Protein AF-A0A4V0NFR5-F1 (afdb_monomer_lite)

Sequence (78 aa):
MASLVHEELWIAALDIHGCVRETRLLARGSGDALYVGRSTVLRTALDMAAHGSVLAHTTPAATRRRRRLLRPSRRETN

Structure (mmCIF, N/CA/C/O backbone):
data_AF-A0A4V0NFR5-F1
#
_entry.id   AF-A0A4V0NFR5-F1
#
loop_
_atom_site.group_PDB
_atom_site.id
_atom_site.type_symbol
_atom_site.label_atom_id
_atom_site.label_alt_id
_atom_site.label_comp_id
_atom_site.label_asym_id
_atom_site.label_entity_id
_atom_site.label_seq_id
_atom_site.pdbx_PDB_ins_code
_atom_site.Cartn_x
_atom_site.Cartn_y
_atom_site.Cartn_z
_atom_site.occupancy
_atom_site.B_iso_or_equiv
_atom_site.auth_seq_id
_atom_site.auth_comp_id
_atom_site.auth_asym_id
_atom_site.auth_atom_id
_atom_site.pdbx_PDB_model_num
ATOM 1 N N . MET A 1 1 ? -2.236 17.920 20.978 1.00 38.31 1 MET A N 1
ATOM 2 C CA . MET A 1 1 ? -1.681 16.565 20.767 1.00 38.31 1 MET A CA 1
ATOM 3 C C . MET A 1 1 ? -2.720 15.774 19.996 1.00 38.31 1 MET A C 1
ATOM 5 O O . MET A 1 1 ? -3.770 15.492 20.553 1.00 38.31 1 MET A O 1
ATOM 9 N N . ALA A 1 2 ? -2.497 15.522 18.705 1.00 41.75 2 ALA A N 1
ATOM 10 C CA . ALA A 1 2 ? -3.407 14.699 17.917 1.00 41.75 2 ALA A CA 1
ATOM 11 C C . ALA A 1 2 ? -3.224 13.245 18.364 1.00 41.75 2 ALA A C 1
ATOM 13 O O . ALA A 1 2 ? -2.225 12.611 18.031 1.00 41.75 2 ALA A O 1
ATOM 14 N N . SER A 1 3 ? -4.138 12.758 19.203 1.00 48.09 3 SER A N 1
ATOM 15 C CA . SER A 1 3 ? -4.221 11.334 19.508 1.00 48.09 3 SER A CA 1
ATOM 16 C C . SER A 1 3 ? -4.521 10.621 18.190 1.00 48.09 3 SER A C 1
ATOM 18 O O . SER A 1 3 ? -5.546 10.900 17.566 1.00 48.09 3 SER A O 1
ATOM 20 N N . LEU A 1 4 ? -3.613 9.768 17.712 1.00 53.47 4 LEU A N 1
ATOM 21 C CA . LEU A 1 4 ? -3.935 8.825 16.645 1.00 53.47 4 LEU A CA 1
ATOM 22 C C . LEU A 1 4 ? -4.987 7.892 17.244 1.00 53.47 4 LEU A C 1
ATOM 24 O O . LEU A 1 4 ? -4.655 7.007 18.014 1.00 53.47 4 LEU A O 1
ATOM 28 N N . VAL A 1 5 ? -6.264 8.178 16.982 1.00 58.41 5 VAL A N 1
ATOM 29 C CA . VAL A 1 5 ? -7.411 7.357 17.418 1.00 58.41 5 VAL A CA 1
ATOM 30 C C . VAL A 1 5 ? -7.559 6.112 16.524 1.00 58.41 5 VAL A C 1
ATOM 32 O O . VAL A 1 5 ? -8.335 5.219 16.827 1.00 58.41 5 VAL A O 1
ATOM 35 N N . HIS A 1 6 ? -6.805 6.045 15.421 1.00 62.75 6 HIS A N 1
ATOM 36 C CA . HIS A 1 6 ? -6.978 5.060 14.358 1.00 62.75 6 HIS A CA 1
ATOM 37 C C . HIS A 1 6 ? -5.667 4.318 14.084 1.00 62.75 6 HIS A C 1
ATOM 39 O O . HIS A 1 6 ? -4.593 4.923 14.097 1.00 62.75 6 HIS A O 1
ATOM 45 N N . GLU A 1 7 ? -5.776 3.022 13.810 1.00 73.38 7 GLU A N 1
ATOM 46 C CA . GLU A 1 7 ? -4.751 2.250 13.120 1.00 73.38 7 GLU A CA 1
ATOM 47 C C . GLU A 1 7 ? -4.662 2.724 11.672 1.00 73.38 7 GLU A C 1
ATOM 49 O O . GLU A 1 7 ? -5.686 2.962 11.026 1.00 73.38 7 GLU A O 1
ATOM 54 N N . GLU A 1 8 ? -3.445 2.852 11.150 1.00 82.81 8 GLU A N 1
ATOM 55 C CA . GLU A 1 8 ? -3.201 3.222 9.756 1.00 82.81 8 GLU A CA 1
ATOM 56 C C . GLU A 1 8 ? -2.159 2.296 9.129 1.00 82.81 8 GLU A C 1
ATOM 58 O O . GLU A 1 8 ? -1.095 2.068 9.705 1.00 82.81 8 GLU A O 1
ATOM 63 N N . LEU A 1 9 ? -2.443 1.793 7.928 1.00 83.94 9 LEU A N 1
ATOM 64 C CA . LEU A 1 9 ? -1.498 1.054 7.099 1.00 83.94 9 LEU A CA 1
ATOM 65 C C . LEU A 1 9 ? -1.128 1.905 5.890 1.00 83.94 9 LEU A C 1
ATOM 67 O O . LEU A 1 9 ? -1.989 2.292 5.101 1.00 83.94 9 LEU A O 1
ATOM 71 N N . TRP A 1 10 ? 0.164 2.138 5.722 1.00 88.12 10 TRP A N 1
ATOM 72 C CA . TRP A 1 10 ? 0.754 2.928 4.655 1.00 88.12 10 TRP A CA 1
ATOM 73 C C . TRP A 1 10 ? 1.622 2.049 3.757 1.00 88.12 10 TRP A C 1
ATOM 75 O O . TRP A 1 10 ? 2.271 1.113 4.228 1.00 88.12 10 TRP A O 1
ATOM 85 N N . ILE A 1 11 ? 1.670 2.388 2.471 1.00 90.31 11 ILE A N 1
ATOM 86 C CA . ILE A 1 11 ? 2.639 1.860 1.512 1.00 90.31 11 ILE A CA 1
ATOM 87 C C . ILE A 1 11 ? 3.529 2.990 1.008 1.00 90.31 11 ILE A C 1
ATOM 89 O O . ILE A 1 11 ? 3.050 4.080 0.708 1.00 90.31 11 ILE A O 1
ATOM 93 N N . ALA A 1 12 ? 4.825 2.722 0.915 1.00 91.50 12 ALA A N 1
ATOM 94 C CA . ALA A 1 12 ? 5.795 3.584 0.260 1.00 91.50 12 ALA A CA 1
ATOM 95 C C . ALA A 1 12 ? 6.320 2.878 -0.991 1.00 91.50 12 ALA A C 1
ATOM 97 O O . ALA A 1 12 ? 6.835 1.762 -0.891 1.00 91.50 12 ALA A O 1
ATOM 98 N N . ALA A 1 13 ? 6.185 3.519 -2.149 1.00 91.00 13 ALA A N 1
ATOM 99 C CA . ALA A 1 13 ? 6.773 3.062 -3.398 1.00 91.00 13 ALA A CA 1
ATOM 100 C C . ALA A 1 13 ? 8.232 3.511 -3.478 1.00 91.00 13 ALA A C 1
ATOM 102 O O . ALA A 1 13 ? 8.544 4.694 -3.315 1.00 91.00 13 ALA A O 1
ATOM 103 N N . LEU A 1 14 ? 9.114 2.556 -3.743 1.00 92.00 14 LEU A N 1
ATOM 104 C CA . LEU A 1 14 ? 10.537 2.770 -3.943 1.00 92.00 14 LEU A CA 1
ATOM 105 C C . LEU A 1 14 ? 10.877 2.760 -5.432 1.00 92.00 14 LEU A C 1
ATOM 107 O O . LEU A 1 14 ? 10.294 2.004 -6.217 1.00 92.00 14 LEU A O 1
ATOM 111 N N . ASP A 1 15 ? 11.847 3.580 -5.812 1.00 87.88 15 ASP A N 1
ATOM 112 C CA . ASP A 1 15 ? 12.488 3.511 -7.121 1.00 87.88 15 ASP A CA 1
ATOM 113 C C . ASP A 1 15 ? 13.610 2.469 -7.187 1.00 87.88 15 ASP A C 1
ATOM 115 O O . ASP A 1 15 ? 13.883 1.749 -6.225 1.00 87.88 15 ASP A O 1
ATOM 119 N N . ILE A 1 16 ? 14.268 2.395 -8.347 1.00 87.88 16 ILE A N 1
ATOM 120 C CA . ILE A 1 16 ? 15.408 1.500 -8.594 1.00 87.88 16 ILE A CA 1
ATOM 121 C C . ILE A 1 16 ? 16.612 1.765 -7.679 1.00 87.88 16 ILE A C 1
ATOM 123 O O . ILE A 1 16 ? 17.472 0.900 -7.542 1.00 87.88 16 ILE A O 1
ATOM 127 N N . HIS A 1 17 ? 16.688 2.944 -7.061 1.00 90.25 17 HIS A N 1
ATOM 128 C CA . HIS A 1 17 ? 17.757 3.349 -6.153 1.00 90.25 17 HIS A CA 1
ATOM 129 C C . HIS A 1 17 ? 17.359 3.180 -4.679 1.00 90.25 17 HIS A C 1
ATOM 131 O O . HIS A 1 17 ? 18.166 3.448 -3.789 1.00 90.25 17 HIS A O 1
ATOM 137 N N . GLY A 1 18 ? 16.136 2.712 -4.405 1.00 82.31 18 GLY A N 1
ATOM 138 C CA . GLY A 1 18 ? 15.601 2.565 -3.055 1.00 82.31 18 GLY A CA 1
ATOM 139 C C . GLY A 1 18 ? 15.107 3.876 -2.438 1.00 82.31 18 GLY A C 1
ATOM 140 O O . GLY A 1 18 ? 14.831 3.911 -1.238 1.00 82.31 18 GLY A O 1
ATOM 141 N N . CYS A 1 19 ? 14.976 4.951 -3.219 1.00 86.75 19 CYS A N 1
ATOM 142 C CA . CYS A 1 19 ? 14.396 6.203 -2.752 1.00 86.75 19 CYS A CA 1
ATOM 143 C C . CYS A 1 19 ? 12.866 6.122 -2.767 1.00 86.75 19 CYS A C 1
ATOM 145 O O . CYS A 1 19 ? 12.256 5.582 -3.692 1.00 86.75 19 CYS A O 1
ATOM 147 N N . VAL A 1 20 ? 12.234 6.681 -1.732 1.00 88.88 20 VAL A N 1
ATOM 148 C CA . VAL A 1 20 ? 10.772 6.763 -1.649 1.00 88.88 20 VAL A CA 1
ATOM 149 C C . VAL A 1 20 ? 10.285 7.803 -2.651 1.00 88.88 20 VAL A C 1
ATOM 151 O O . VAL A 1 20 ? 10.548 8.992 -2.484 1.00 88.88 20 VAL A O 1
ATOM 154 N N . ARG A 1 21 ? 9.564 7.355 -3.679 1.00 89.81 21 ARG A N 1
ATOM 155 C CA . ARG A 1 21 ? 8.947 8.236 -4.680 1.00 89.81 21 ARG A CA 1
ATOM 156 C C . ARG A 1 21 ? 7.587 8.741 -4.239 1.00 89.81 21 ARG A C 1
ATOM 158 O O . ARG A 1 21 ? 7.254 9.895 -4.479 1.00 89.81 21 ARG A O 1
ATOM 165 N N . GLU A 1 22 ? 6.804 7.872 -3.613 1.00 89.75 22 GLU A N 1
ATOM 166 C CA . GLU A 1 22 ? 5.428 8.177 -3.240 1.00 89.75 22 GLU A CA 1
ATOM 167 C C . GLU A 1 22 ? 5.012 7.354 -2.020 1.00 89.75 22 GLU A C 1
ATOM 169 O O . GLU A 1 22 ? 5.472 6.226 -1.822 1.00 89.75 22 GLU A O 1
ATOM 174 N N . THR A 1 23 ? 4.129 7.918 -1.201 1.00 90.94 23 THR A N 1
ATOM 175 C CA . THR A 1 23 ? 3.501 7.234 -0.073 1.00 90.94 23 THR A CA 1
ATOM 176 C C . THR A 1 23 ? 1.986 7.322 -0.183 1.00 90.94 23 THR A C 1
ATOM 178 O O . THR A 1 23 ? 1.431 8.361 -0.537 1.00 90.94 23 THR A O 1
ATOM 181 N N . ARG A 1 24 ? 1.297 6.225 0.133 1.00 90.56 24 ARG A N 1
ATOM 182 C CA . ARG A 1 24 ? -0.162 6.144 0.061 1.00 90.56 24 ARG A CA 1
ATOM 183 C C . ARG A 1 24 ? -0.729 5.419 1.272 1.00 90.56 24 ARG A C 1
ATOM 185 O O . ARG A 1 24 ? -0.202 4.397 1.706 1.00 90.56 24 ARG A O 1
ATOM 192 N N . LEU A 1 25 ? -1.822 5.947 1.812 1.00 88.31 25 LEU A N 1
ATOM 193 C CA . LEU A 1 25 ? -2.592 5.279 2.855 1.00 88.31 25 LEU A CA 1
ATOM 194 C C . LEU A 1 25 ? -3.394 4.138 2.214 1.00 88.31 25 LEU A C 1
ATOM 196 O O . LEU A 1 25 ? -4.199 4.375 1.314 1.00 88.31 25 LEU A O 1
ATOM 200 N N . LEU A 1 26 ? -3.157 2.904 2.658 1.00 85.56 26 LEU A N 1
ATOM 201 C CA . LEU A 1 26 ? -3.870 1.716 2.187 1.00 85.56 26 LEU A CA 1
ATOM 202 C C . LEU A 1 26 ? -5.151 1.468 2.974 1.00 85.56 26 LEU A C 1
ATOM 204 O O . LEU A 1 26 ? -6.164 1.097 2.389 1.00 85.56 26 LEU A O 1
ATOM 208 N N . ALA A 1 27 ? -5.102 1.641 4.292 1.00 82.44 27 ALA A N 1
ATOM 209 C CA . ALA A 1 27 ? -6.270 1.463 5.136 1.00 82.44 27 ALA A CA 1
ATOM 210 C C . ALA A 1 27 ? -6.144 2.259 6.429 1.00 82.44 27 ALA A C 1
ATOM 212 O O . ALA A 1 27 ? -5.047 2.456 6.952 1.00 82.44 27 ALA A O 1
ATOM 213 N N . ARG A 1 28 ? -7.294 2.685 6.949 1.00 78.81 28 ARG A N 1
ATOM 214 C CA . ARG A 1 28 ? -7.434 3.334 8.249 1.00 78.81 28 ARG A CA 1
ATOM 215 C C . ARG A 1 28 ? -8.606 2.700 8.984 1.00 78.81 28 ARG A C 1
ATOM 217 O O . ARG A 1 28 ? -9.700 2.635 8.432 1.00 78.81 28 ARG A O 1
ATOM 224 N N . GLY A 1 29 ? -8.364 2.220 10.196 1.00 72.25 29 GLY A N 1
ATOM 225 C CA . GLY A 1 29 ? -9.340 1.491 11.006 1.00 72.25 29 GLY A CA 1
ATOM 226 C C . GLY A 1 29 ? -9.309 1.949 12.458 1.00 72.25 29 GLY A C 1
ATOM 227 O O . GLY A 1 29 ? -8.323 2.514 12.914 1.00 72.25 29 GLY A O 1
ATOM 228 N N . SER A 1 30 ? -10.396 1.739 13.190 1.00 61.34 30 SER A N 1
ATOM 229 C CA . SER A 1 30 ? -10.457 1.945 14.640 1.00 61.34 30 SER A CA 1
ATOM 230 C C . SER A 1 30 ? -10.933 0.638 15.263 1.00 61.34 30 SER A C 1
ATOM 232 O O . SER A 1 30 ? -11.993 0.153 14.877 1.00 61.34 30 SER A O 1
ATOM 234 N N . GLY A 1 31 ? -10.144 0.067 16.176 1.00 57.03 31 GLY A N 1
ATOM 235 C CA . GLY A 1 31 ? -10.463 -1.192 16.851 1.00 57.03 31 GLY A CA 1
ATOM 236 C C . GLY A 1 31 ? -10.024 -2.452 16.089 1.00 57.03 31 GLY A C 1
ATOM 237 O O . GLY A 1 31 ? -10.585 -2.816 15.062 1.00 57.03 31 GLY A O 1
ATOM 238 N N . ASP A 1 32 ? -9.029 -3.123 16.661 1.00 55.72 32 ASP A N 1
ATOM 239 C CA . ASP A 1 32 ? -8.717 -4.560 16.606 1.00 55.72 32 ASP A CA 1
ATOM 240 C C . ASP A 1 32 ? -8.204 -5.277 15.350 1.00 55.72 32 ASP A C 1
ATOM 242 O O . ASP A 1 32 ? -7.644 -6.355 15.535 1.00 55.72 32 ASP A O 1
ATOM 246 N N . ALA A 1 33 ? -8.266 -4.749 14.126 1.00 57.94 33 ALA A N 1
ATOM 247 C CA . ALA A 1 33 ? -7.394 -5.236 13.040 1.00 57.94 33 ALA A CA 1
ATOM 248 C C . ALA A 1 33 ? -7.576 -4.454 11.739 1.00 57.94 33 ALA A C 1
ATOM 250 O O . ALA A 1 33 ? -8.606 -4.555 11.067 1.00 57.94 33 ALA A O 1
ATOM 251 N N . LEU A 1 34 ? -6.518 -3.789 11.281 1.00 68.75 34 LEU A N 1
ATOM 252 C CA . LEU A 1 34 ? -6.389 -3.429 9.872 1.00 68.75 34 LEU A CA 1
ATOM 253 C C . LEU A 1 34 ? -6.024 -4.647 9.008 1.00 68.75 34 LEU A C 1
ATOM 255 O O . LEU A 1 34 ? -4.878 -5.094 8.997 1.00 68.75 34 LEU A O 1
ATOM 259 N N . TYR A 1 35 ? -6.981 -5.142 8.217 1.00 76.62 35 TYR A N 1
ATOM 260 C CA . TYR A 1 35 ? -6.721 -6.141 7.177 1.00 76.62 35 TYR A CA 1
ATOM 261 C C . TYR A 1 35 ? -6.712 -5.506 5.784 1.00 76.62 35 TYR A C 1
ATOM 263 O O . TYR A 1 35 ? -7.714 -4.961 5.323 1.00 76.62 35 TYR A O 1
ATOM 271 N N . VAL A 1 36 ? -5.588 -5.635 5.077 1.00 79.56 36 VAL A N 1
ATOM 272 C CA . VAL A 1 36 ? -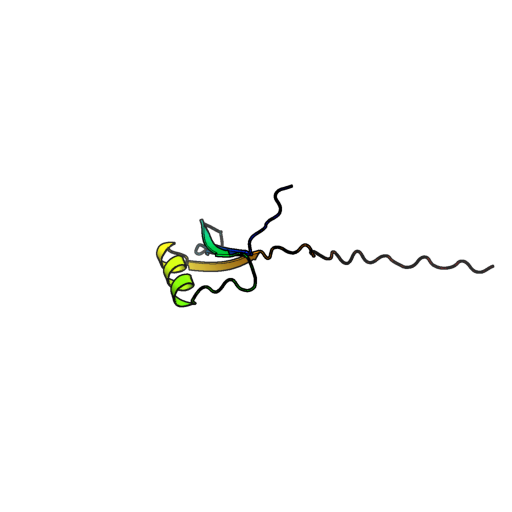5.488 -5.318 3.648 1.00 79.56 36 VAL A CA 1
ATOM 273 C C . VAL A 1 36 ? -5.040 -6.566 2.908 1.00 79.56 36 VAL A C 1
ATOM 275 O O . VAL A 1 36 ? -3.983 -7.132 3.188 1.00 79.56 36 VAL A O 1
ATOM 278 N N . GLY A 1 37 ? -5.851 -6.998 1.942 1.00 84.12 37 GLY A N 1
ATOM 279 C CA . GLY A 1 37 ? -5.541 -8.161 1.120 1.00 84.12 37 GLY A CA 1
ATOM 280 C C . GLY A 1 37 ? -4.237 -7.965 0.345 1.00 84.12 37 GLY A C 1
ATOM 281 O O . GLY A 1 37 ? -3.980 -6.898 -0.216 1.00 84.12 37 GLY A O 1
ATOM 282 N N . ARG A 1 38 ? -3.422 -9.022 0.254 1.00 86.06 38 ARG A N 1
ATOM 283 C CA . ARG A 1 38 ? -2.137 -8.992 -0.469 1.00 86.06 38 ARG A CA 1
ATOM 284 C C . ARG A 1 38 ? -2.290 -8.529 -1.921 1.00 86.06 38 ARG A C 1
ATOM 286 O O . ARG A 1 38 ? -1.441 -7.801 -2.422 1.00 86.06 38 ARG A O 1
ATOM 293 N N . SER A 1 39 ? -3.383 -8.905 -2.585 1.00 89.88 39 SER A N 1
ATOM 294 C CA . SER A 1 39 ? -3.706 -8.442 -3.939 1.00 89.88 39 SER A CA 1
ATOM 295 C C . SER A 1 39 ? -3.877 -6.927 -4.019 1.00 89.88 39 SER A C 1
ATOM 297 O O . SER A 1 39 ? -3.464 -6.323 -5.000 1.00 89.88 39 SER A O 1
ATOM 299 N N . THR A 1 40 ? -4.464 -6.308 -2.995 1.00 87.62 40 THR A N 1
ATOM 300 C CA . THR A 1 40 ? -4.657 -4.856 -2.927 1.00 87.62 40 THR A CA 1
ATOM 301 C C . THR A 1 40 ? -3.323 -4.149 -2.741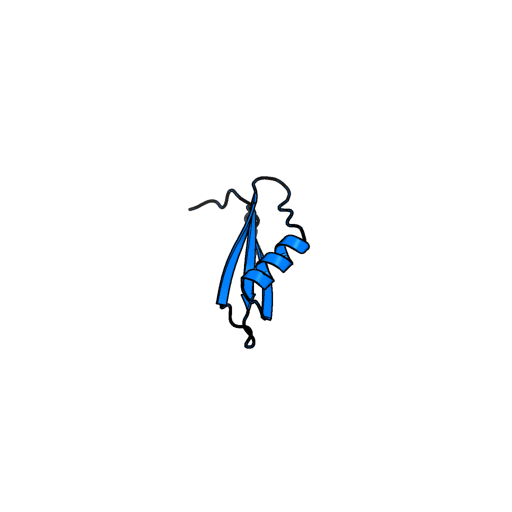 1.00 87.62 40 THR A C 1
ATOM 303 O O . THR A 1 40 ? -3.053 -3.190 -3.448 1.00 87.62 40 THR A O 1
ATOM 306 N N . VAL A 1 41 ? -2.448 -4.670 -1.875 1.00 87.50 41 VAL A N 1
ATOM 307 C CA . VAL A 1 41 ? -1.081 -4.145 -1.712 1.00 87.50 41 VAL A CA 1
ATOM 308 C C . VAL A 1 41 ? -0.319 -4.171 -3.037 1.00 87.50 41 VAL A C 1
ATOM 310 O O . VAL A 1 41 ? 0.261 -3.164 -3.432 1.00 87.50 41 VAL A O 1
ATOM 313 N N . LEU A 1 42 ? -0.339 -5.311 -3.734 1.00 90.25 42 LEU A N 1
ATOM 314 C CA . LEU A 1 42 ? 0.386 -5.478 -4.995 1.00 90.25 42 LEU A CA 1
ATOM 315 C C . LEU A 1 42 ? -0.185 -4.603 -6.112 1.00 90.25 42 LEU A C 1
ATOM 317 O O . LEU A 1 42 ? 0.587 -3.995 -6.842 1.00 90.25 42 LEU A O 1
ATOM 321 N N . ARG A 1 43 ? -1.516 -4.499 -6.226 1.00 91.75 43 ARG A N 1
ATOM 322 C CA . ARG A 1 43 ? -2.157 -3.591 -7.189 1.00 91.75 43 ARG A CA 1
ATOM 323 C C . ARG A 1 43 ? -1.750 -2.147 -6.935 1.00 91.75 43 ARG A C 1
ATOM 325 O O . ARG A 1 43 ? -1.286 -1.500 -7.858 1.00 91.75 43 ARG A O 1
ATOM 332 N N . THR A 1 44 ? -1.805 -1.687 -5.686 1.00 88.88 44 THR A N 1
ATOM 333 C CA . THR A 1 44 ? -1.378 -0.324 -5.353 1.00 88.88 44 THR A CA 1
ATOM 334 C C . THR A 1 44 ? 0.104 -0.097 -5.660 1.00 88.88 44 THR A C 1
ATOM 336 O O . THR A 1 44 ? 0.457 0.949 -6.189 1.00 88.88 44 THR A O 1
ATOM 339 N N . ALA A 1 45 ? 0.980 -1.067 -5.381 1.00 89.06 45 ALA A N 1
ATOM 340 C CA . ALA A 1 45 ? 2.399 -0.954 -5.722 1.00 89.06 45 ALA A CA 1
ATOM 341 C C . ALA A 1 45 ? 2.630 -0.863 -7.244 1.00 89.06 45 ALA A C 1
ATOM 343 O O . ALA A 1 45 ? 3.454 -0.066 -7.692 1.00 89.06 45 ALA A O 1
ATOM 344 N N . LEU A 1 46 ? 1.885 -1.646 -8.034 1.00 90.31 46 LEU A N 1
ATOM 345 C CA . LEU A 1 46 ? 1.927 -1.595 -9.498 1.00 90.31 46 LEU A CA 1
ATOM 346 C C . LEU A 1 46 ? 1.389 -0.266 -10.038 1.00 90.31 46 LEU A C 1
ATOM 348 O O . LEU A 1 46 ? 2.032 0.333 -10.896 1.00 90.31 46 LEU A O 1
ATOM 352 N N . ASP A 1 47 ? 0.272 0.226 -9.497 1.00 92.00 47 ASP A N 1
ATOM 353 C CA . ASP A 1 47 ? -0.314 1.521 -9.865 1.00 92.00 47 ASP A CA 1
ATOM 354 C C . ASP A 1 47 ? 0.660 2.680 -9.595 1.00 92.00 47 ASP A C 1
ATOM 356 O O . ASP A 1 47 ? 0.702 3.650 -10.346 1.00 92.00 47 ASP A O 1
ATOM 360 N N . MET A 1 48 ? 1.489 2.562 -8.553 1.00 88.19 48 MET A N 1
ATOM 361 C CA . MET A 1 48 ? 2.531 3.537 -8.206 1.00 88.19 48 MET A CA 1
ATOM 362 C C . MET A 1 48 ? 3.834 3.356 -9.012 1.00 88.19 48 MET A C 1
ATOM 364 O O . MET A 1 48 ? 4.820 4.052 -8.757 1.00 88.19 48 MET A O 1
ATOM 368 N N . ALA A 1 49 ? 3.881 2.410 -9.960 1.00 89.06 49 ALA A N 1
ATOM 369 C CA . ALA A 1 49 ? 5.090 2.024 -10.697 1.00 89.06 49 ALA A CA 1
ATOM 370 C C . ALA A 1 49 ? 6.296 1.777 -9.762 1.00 89.06 49 ALA A C 1
ATOM 372 O O . ALA A 1 49 ? 7.425 2.220 -10.017 1.00 89.06 49 ALA A O 1
ATOM 373 N N . ALA A 1 50 ? 6.029 1.116 -8.632 1.00 86.75 50 ALA A N 1
ATOM 374 C CA . ALA A 1 50 ? 7.011 0.851 -7.597 1.00 86.75 50 ALA A CA 1
ATOM 375 C C . ALA A 1 50 ? 7.953 -0.283 -8.027 1.00 86.75 50 ALA A C 1
ATOM 377 O O . ALA A 1 50 ? 7.503 -1.365 -8.399 1.00 86.75 50 ALA A O 1
ATOM 378 N N . HIS A 1 51 ? 9.265 -0.059 -7.930 1.00 88.38 51 HIS A N 1
ATOM 379 C CA . HIS A 1 51 ? 10.269 -1.113 -8.133 1.00 88.38 51 HIS A CA 1
ATOM 380 C C . HIS A 1 51 ? 10.460 -1.957 -6.868 1.00 88.38 51 HIS A C 1
ATOM 382 O O . HIS A 1 51 ? 10.762 -3.145 -6.936 1.00 88.38 51 HIS A O 1
ATOM 388 N N . GLY A 1 52 ? 10.229 -1.350 -5.707 1.00 86.31 52 GLY A N 1
ATOM 389 C CA . GLY A 1 52 ? 10.090 -2.025 -4.423 1.00 86.31 52 GLY A CA 1
ATOM 390 C C . GLY A 1 52 ? 9.038 -1.315 -3.580 1.00 86.31 52 GLY A C 1
ATOM 391 O O . GLY A 1 52 ? 8.688 -0.172 -3.859 1.00 86.31 52 GLY A O 1
ATOM 392 N N . SER A 1 53 ? 8.513 -1.967 -2.546 1.00 85.81 53 SER A N 1
ATOM 393 C CA . SER A 1 53 ? 7.510 -1.351 -1.671 1.00 85.81 53 SER A CA 1
ATOM 394 C C . SER A 1 53 ? 7.777 -1.648 -0.205 1.00 85.81 53 SER A C 1
ATOM 396 O O . SER A 1 53 ? 8.082 -2.788 0.144 1.00 85.81 53 SER A O 1
ATOM 398 N N . VAL A 1 54 ? 7.591 -0.648 0.655 1.00 89.31 54 VAL A N 1
ATOM 399 C CA . VAL A 1 54 ? 7.663 -0.792 2.117 1.00 89.31 54 VAL A CA 1
ATOM 400 C C . VAL A 1 54 ? 6.279 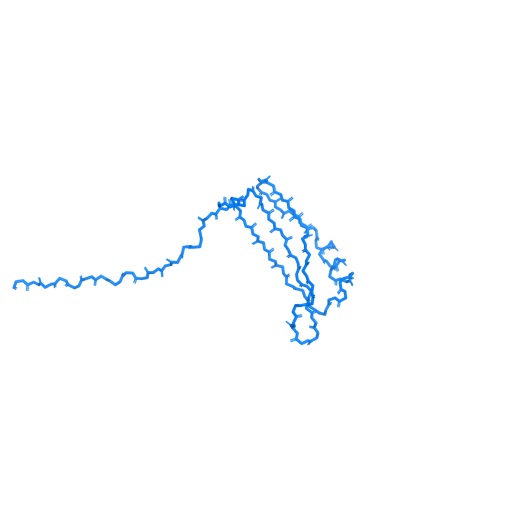-0.576 2.711 1.00 89.31 54 VAL A C 1
ATOM 402 O O . VAL A 1 54 ? 5.590 0.375 2.348 1.00 89.31 54 VAL A O 1
ATOM 405 N N . LEU A 1 55 ? 5.882 -1.450 3.636 1.00 88.00 55 LEU A N 1
ATOM 406 C CA . LEU A 1 55 ? 4.641 -1.324 4.396 1.00 88.00 55 LEU A CA 1
ATOM 407 C C . LEU A 1 55 ? 4.936 -0.807 5.803 1.00 88.00 55 LEU A C 1
ATOM 409 O O . LEU A 1 55 ? 5.792 -1.351 6.500 1.00 88.00 55 LEU A O 1
ATOM 413 N N . ALA A 1 56 ? 4.198 0.214 6.229 1.00 85.38 56 ALA A N 1
ATOM 414 C CA . ALA A 1 56 ? 4.281 0.771 7.572 1.00 85.38 56 ALA A CA 1
ATOM 415 C C . ALA A 1 56 ? 2.904 0.727 8.237 1.00 85.38 56 ALA A C 1
ATOM 417 O O . ALA A 1 56 ? 1.934 1.230 7.679 1.00 85.38 56 ALA A O 1
ATOM 418 N N . HIS A 1 57 ? 2.823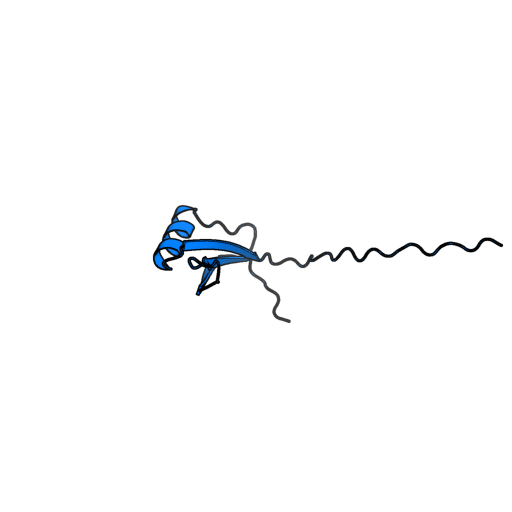 0.128 9.424 1.00 82.06 57 HIS A N 1
ATOM 419 C CA . HIS A 1 57 ? 1.602 0.070 10.224 1.00 82.06 57 HIS A CA 1
ATOM 420 C C . HIS A 1 57 ? 1.790 0.920 11.483 1.00 82.06 57 HIS A C 1
ATOM 422 O O . HIS A 1 57 ? 2.777 0.768 12.205 1.00 82.06 57 HIS A O 1
ATOM 428 N N . THR A 1 58 ? 0.855 1.829 11.727 1.00 73.12 58 THR A N 1
ATOM 429 C CA . THR A 1 58 ? 0.807 2.665 12.926 1.00 73.12 58 THR A CA 1
ATOM 430 C C . THR A 1 58 ? -0.353 2.181 13.781 1.00 73.12 58 THR A C 1
ATOM 432 O O . THR A 1 58 ? -1.487 2.196 13.312 1.00 73.12 58 THR A O 1
ATOM 435 N N . THR A 1 59 ? -0.086 1.758 15.019 1.00 65.44 59 THR A N 1
ATOM 436 C CA . THR A 1 59 ? -1.119 1.357 15.985 1.00 65.44 59 THR A CA 1
ATOM 437 C C . THR A 1 59 ? -1.383 2.459 17.020 1.00 65.44 59 THR A C 1
ATOM 439 O O . THR A 1 59 ? -0.436 3.081 17.519 1.00 65.44 59 THR A O 1
ATOM 442 N N . PRO A 1 60 ? -2.654 2.727 17.379 1.00 61.03 60 PRO A N 1
ATOM 443 C CA . PRO A 1 60 ? -3.038 3.732 18.352 1.00 61.03 60 PRO A CA 1
ATOM 444 C C . PRO A 1 60 ? -2.887 3.170 19.772 1.00 61.03 60 PRO A C 1
ATOM 446 O O . PRO A 1 60 ? -3.858 2.958 20.485 1.00 61.03 60 PRO A O 1
ATOM 449 N N . ALA A 1 61 ? -1.651 2.917 20.205 1.00 56.84 61 ALA A N 1
ATOM 450 C CA . ALA A 1 61 ? -1.329 2.739 21.618 1.00 56.84 61 ALA A CA 1
ATOM 451 C C . ALA A 1 61 ? 0.154 3.035 21.871 1.00 56.84 61 ALA A C 1
ATOM 453 O O . ALA A 1 61 ? 1.068 2.406 21.341 1.00 56.84 61 ALA A O 1
ATOM 454 N N . ALA A 1 62 ? 0.388 4.043 22.705 1.00 54.88 62 ALA A N 1
ATOM 455 C CA . ALA A 1 62 ? 1.691 4.552 23.079 1.00 54.88 62 ALA A CA 1
ATOM 456 C C . ALA A 1 62 ? 2.552 3.492 23.787 1.00 54.88 62 ALA A C 1
ATOM 458 O O . ALA A 1 62 ? 2.398 3.258 24.981 1.00 54.88 62 ALA A O 1
ATOM 459 N N . THR A 1 63 ? 3.523 2.881 23.104 1.00 51.50 63 THR A N 1
ATOM 460 C CA . THR A 1 63 ? 4.696 2.307 23.794 1.00 51.50 63 THR A CA 1
ATOM 461 C C . THR A 1 63 ? 5.908 2.154 22.879 1.00 51.50 63 THR A C 1
ATOM 463 O O . THR A 1 63 ? 6.453 1.074 22.673 1.00 51.50 63 THR A O 1
ATOM 466 N N . ARG A 1 64 ? 6.473 3.282 22.433 1.00 48.41 64 ARG A N 1
ATOM 467 C CA . ARG A 1 64 ? 7.912 3.319 22.131 1.00 48.41 64 ARG A CA 1
ATOM 468 C C . ARG A 1 64 ? 8.667 3.283 23.465 1.00 48.41 64 ARG A C 1
ATOM 470 O O . ARG A 1 64 ? 9.151 4.308 23.939 1.00 48.41 64 ARG A O 1
ATOM 477 N N . ARG A 1 65 ? 8.723 2.116 24.120 1.00 44.94 65 ARG A N 1
ATOM 478 C CA . ARG A 1 65 ? 9.471 1.918 25.371 1.00 44.94 65 ARG A CA 1
ATOM 479 C C . ARG A 1 65 ? 10.962 2.036 25.045 1.00 44.94 65 ARG A C 1
ATOM 481 O O . ARG A 1 65 ? 11.636 1.046 24.779 1.00 44.94 65 ARG A O 1
ATOM 488 N N . ARG A 1 66 ? 11.500 3.261 25.033 1.00 45.41 66 ARG A N 1
ATOM 489 C CA . ARG A 1 66 ? 12.950 3.479 25.070 1.00 45.41 66 ARG A CA 1
ATOM 490 C C . ARG A 1 66 ? 13.436 2.869 26.383 1.00 45.41 66 ARG A C 1
ATOM 492 O O . ARG A 1 66 ? 13.273 3.473 27.439 1.00 45.41 66 ARG A O 1
ATOM 499 N N . ARG A 1 67 ? 14.014 1.665 26.336 1.00 45.53 67 ARG A N 1
ATOM 500 C CA . ARG A 1 67 ? 14.828 1.125 27.434 1.00 45.53 67 ARG A CA 1
ATOM 501 C C . ARG A 1 67 ? 16.042 2.048 27.586 1.00 45.53 67 ARG A C 1
ATOM 503 O O . ARG A 1 67 ? 17.098 1.807 27.015 1.00 45.53 67 ARG A O 1
ATOM 510 N N . ARG A 1 68 ? 15.887 3.150 28.324 1.00 50.25 68 ARG A N 1
ATOM 511 C CA . ARG A 1 68 ? 17.022 3.888 28.874 1.00 50.25 68 ARG A CA 1
ATOM 512 C C . ARG A 1 68 ? 17.528 3.026 30.024 1.00 50.25 68 ARG A C 1
ATOM 514 O O . ARG A 1 68 ? 16.869 2.919 31.052 1.00 50.25 68 ARG A O 1
ATOM 521 N N . LEU A 1 69 ? 18.631 2.323 29.787 1.00 55.50 69 LEU A N 1
ATOM 522 C CA . LEU A 1 69 ? 19.351 1.581 30.815 1.00 55.50 69 LEU A CA 1
ATOM 523 C C . LEU A 1 69 ? 19.760 2.577 31.909 1.00 55.50 69 LEU A C 1
ATOM 525 O O . LEU A 1 69 ? 20.711 3.337 31.742 1.00 55.50 69 LEU A O 1
ATOM 529 N N . LEU A 1 70 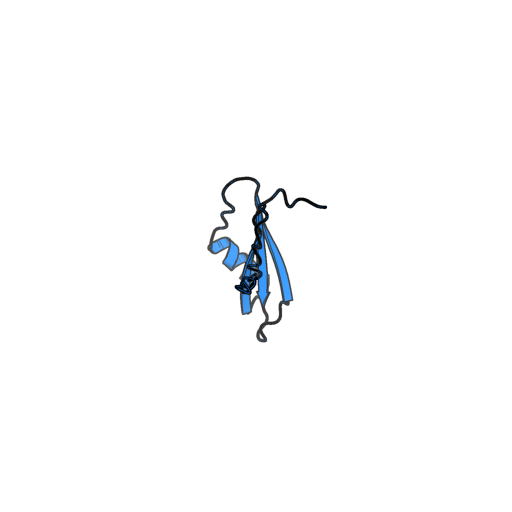? 19.012 2.608 33.009 1.00 55.81 70 LEU A N 1
ATOM 530 C CA . LEU A 1 70 ? 19.482 3.189 34.259 1.00 55.81 70 LEU A CA 1
ATOM 531 C C . LEU A 1 70 ? 20.534 2.225 34.813 1.00 55.81 70 LEU A C 1
ATOM 533 O O . LEU A 1 70 ? 20.210 1.117 35.236 1.00 55.81 70 LEU A O 1
ATOM 537 N N . ARG A 1 71 ? 21.808 2.629 34.738 1.00 57.06 71 ARG A N 1
ATOM 538 C CA . ARG A 1 71 ? 22.902 1.970 35.461 1.00 57.06 71 ARG A CA 1
ATOM 539 C C . ARG A 1 71 ? 22.614 2.070 36.967 1.00 57.06 71 ARG A C 1
ATOM 541 O O . ARG A 1 71 ? 22.299 3.172 37.420 1.00 57.06 71 ARG A O 1
ATOM 548 N N . PRO A 1 72 ? 22.718 0.983 37.748 1.00 52.28 72 PRO A N 1
ATOM 549 C CA . PRO A 1 72 ? 22.534 1.066 39.187 1.00 52.28 72 PRO A CA 1
ATOM 550 C C . PRO A 1 72 ? 23.717 1.792 39.839 1.00 52.28 72 PRO A C 1
ATOM 552 O O . PRO A 1 72 ? 24.881 1.527 39.535 1.00 52.28 72 PRO A O 1
ATOM 555 N N . SER A 1 73 ? 23.372 2.721 40.730 1.00 55.38 73 SER A N 1
ATOM 556 C CA . SER A 1 73 ? 24.262 3.390 41.678 1.00 55.38 73 SER A CA 1
ATOM 557 C C . SER A 1 73 ? 24.995 2.341 42.521 1.00 55.38 73 SER A C 1
ATOM 559 O O . SER A 1 73 ? 24.376 1.464 43.129 1.00 55.38 73 SER A O 1
ATOM 561 N N . ARG A 1 74 ? 26.329 2.402 42.503 1.00 59.28 74 ARG A N 1
ATOM 562 C CA . ARG A 1 74 ? 27.200 1.572 43.332 1.00 59.28 74 ARG A CA 1
ATOM 563 C C . ARG A 1 74 ? 27.094 2.099 44.764 1.00 59.28 74 ARG A C 1
ATOM 565 O O . ARG A 1 74 ? 27.414 3.256 45.009 1.00 59.28 74 ARG A O 1
ATOM 572 N N . ARG A 1 75 ? 26.609 1.250 45.672 1.00 53.97 75 ARG A N 1
ATOM 573 C CA . ARG A 1 75 ? 26.647 1.472 47.121 1.00 53.97 75 ARG A CA 1
ATOM 574 C C . ARG A 1 75 ? 28.107 1.643 47.550 1.00 53.97 75 ARG A C 1
ATOM 576 O O . ARG A 1 75 ? 28.888 0.710 47.375 1.00 53.97 75 ARG A O 1
ATOM 583 N N . GLU A 1 76 ? 28.450 2.801 48.098 1.00 52.75 76 GLU A N 1
ATOM 584 C CA . GLU A 1 76 ? 29.605 2.939 48.981 1.00 52.75 76 GLU A CA 1
ATOM 585 C C . GLU A 1 76 ? 29.191 2.384 50.345 1.00 52.75 76 GLU A C 1
ATOM 587 O O . GLU A 1 76 ? 28.259 2.867 50.989 1.00 52.75 76 GLU A O 1
ATOM 592 N N . THR A 1 77 ? 29.805 1.265 50.713 1.00 60.69 77 THR A N 1
ATOM 593 C CA . THR A 1 77 ? 29.813 0.743 52.075 1.00 60.69 77 THR A CA 1
ATOM 594 C C . THR A 1 77 ? 30.804 1.550 52.904 1.00 60.69 77 THR A C 1
ATOM 596 O O . THR A 1 77 ? 31.889 1.856 52.415 1.00 60.69 77 THR A O 1
ATOM 599 N N . ASN A 1 78 ? 30.364 1.857 54.125 1.00 44.47 78 ASN A N 1
ATOM 6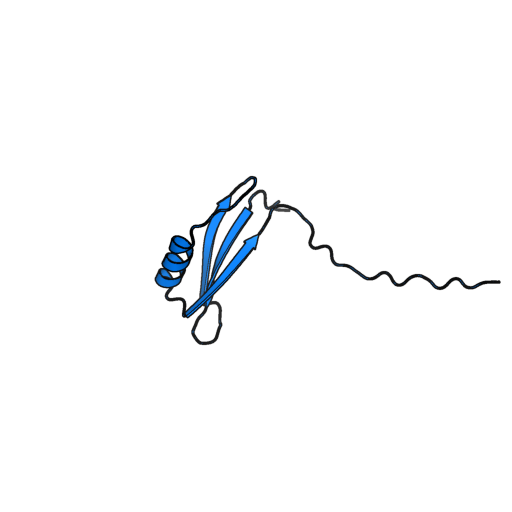00 C CA . ASN A 1 78 ? 31.133 2.236 55.313 1.00 44.47 78 ASN A CA 1
ATOM 601 C C . ASN A 1 78 ? 32.556 1.657 55.361 1.00 44.47 78 ASN A C 1
ATOM 603 O O . ASN A 1 78 ? 32.690 0.452 55.037 1.00 44.47 78 ASN A O 1
#

Organism: Sorangium cellulosum (NCBI:txid56)

Secondary structure (DSSP, 8-state):
-----SEEEEEEEE-TTS-EEEEEEEEEESSS-----HHHHHHHHHHTT-SEEEEEEE-SS---------PPPPP---

Foldseek 3Di:
DPQLQWKWKKKFAADPVRDGPDMDTQDIGHDDDDDDDPVSVVVVNVVVVGPDMDMDIDDRDDDPPPPPPPDDDDDDDD

InterPro domains:
  IPR025657 RadC-like JAB domain [PF04002] (2-61)

Radius of gyration: 19.95 Å; chains: 1; bounding box: 42×26×66 Å

pLDDT: mean 73.54, std 16.88, range [38.31, 92.0]